Protein AF-A0A363TK69-F1 (afdb_monomer_lite)

pLDDT: mean 90.14, std 12.0, range [58.03, 98.31]

Sequence (81 aa):
MAAPRPRHAAPPSAPRLYLITPRIEDPAAFRESLAGALAAADVAALLLRLGAGDERTQINHIKALAPLAQAEGVAVLLDGA

Radius of gyration: 18.0 Å; chains: 1; bounding box: 30×20×64 Å

Structure (mmCIF, N/CA/C/O backbone):
data_AF-A0A363TK69-F1
#
_entry.id   AF-A0A363TK69-F1
#
loop_
_atom_site.group_PDB
_atom_site.id
_atom_site.type_symbol
_atom_site.label_atom_id
_atom_site.label_alt_id
_atom_site.label_comp_id
_atom_site.label_asym_id
_atom_site.label_entity_id
_atom_site.label_seq_id
_atom_site.pdbx_PDB_ins_code
_atom_site.Cartn_x
_atom_site.Cartn_y
_atom_site.Cartn_z
_atom_site.occupancy
_atom_site.B_iso_or_equiv
_atom_site.auth_seq_id
_atom_site.auth_comp_id
_atom_site.auth_asym_id
_atom_site.auth_atom_id
_atom_site.pdbx_PDB_model_num
ATOM 1 N N . MET A 1 1 ? -0.385 0.162 51.431 1.00 59.44 1 MET A N 1
ATOM 2 C CA . MET A 1 1 ? -0.246 0.570 50.017 1.00 59.44 1 MET A CA 1
ATOM 3 C C . MET A 1 1 ? -1.549 0.256 49.304 1.00 59.44 1 MET A C 1
ATOM 5 O O . MET A 1 1 ? -1.964 -0.892 49.338 1.00 59.44 1 MET A O 1
ATOM 9 N N . ALA A 1 2 ? -2.243 1.262 48.767 1.00 59.44 2 ALA A N 1
ATOM 10 C CA . ALA A 1 2 ? -3.511 1.059 48.066 1.00 59.44 2 ALA A CA 1
ATOM 11 C C . ALA A 1 2 ? -3.254 0.481 46.664 1.00 59.44 2 ALA A C 1
ATOM 13 O O . ALA A 1 2 ? -2.393 0.986 45.944 1.00 59.44 2 ALA A O 1
ATOM 14 N N . ALA A 1 3 ? -3.982 -0.574 46.289 1.00 66.62 3 ALA A N 1
ATOM 15 C CA . ALA A 1 3 ? -3.909 -1.155 44.952 1.00 66.62 3 ALA A CA 1
ATOM 16 C C . ALA A 1 3 ? -4.395 -0.139 43.896 1.00 66.62 3 ALA A C 1
ATOM 18 O O . ALA A 1 3 ? -5.352 0.599 44.163 1.00 66.62 3 ALA A O 1
ATOM 19 N N . PRO A 1 4 ? -3.768 -0.074 42.706 1.00 70.94 4 PRO A N 1
ATOM 20 C CA . PRO A 1 4 ? -4.231 0.816 41.652 1.00 70.94 4 PRO A CA 1
ATOM 21 C C . PRO A 1 4 ? -5.651 0.415 41.236 1.00 70.94 4 PRO A C 1
ATOM 23 O O . PRO A 1 4 ? -5.930 -0.759 40.990 1.00 70.94 4 PRO A O 1
ATOM 26 N N . ARG A 1 5 ? -6.558 1.398 41.164 1.00 64.75 5 ARG A N 1
ATOM 27 C CA . ARG A 1 5 ? -7.905 1.194 40.611 1.00 64.75 5 ARG A CA 1
ATOM 28 C C . ARG A 1 5 ? -7.777 0.652 39.182 1.00 64.75 5 ARG A C 1
ATOM 30 O O . ARG A 1 5 ? -6.944 1.169 38.431 1.00 64.75 5 ARG A O 1
ATOM 37 N N . PRO A 1 6 ? -8.593 -0.336 38.776 1.00 66.69 6 PRO A N 1
ATOM 38 C CA . PRO A 1 6 ? -8.588 -0.801 37.399 1.00 66.69 6 PRO A CA 1
ATOM 39 C C . PRO A 1 6 ? -8.936 0.385 36.494 1.00 66.69 6 PRO A C 1
ATOM 41 O O . PRO A 1 6 ? -10.003 0.987 36.625 1.00 66.69 6 PRO A O 1
ATOM 44 N N . ARG A 1 7 ? -8.016 0.754 35.594 1.00 68.31 7 ARG A N 1
ATOM 45 C CA . ARG A 1 7 ? -8.364 1.612 34.460 1.00 68.31 7 ARG A CA 1
ATOM 46 C C . ARG A 1 7 ? -9.402 0.831 33.670 1.00 68.31 7 ARG A C 1
ATOM 48 O O . ARG A 1 7 ? -9.105 -0.271 33.220 1.00 68.31 7 ARG A O 1
ATOM 55 N N . HIS A 1 8 ? -10.607 1.374 33.547 1.00 63.47 8 HIS A N 1
ATOM 56 C CA . HIS A 1 8 ? -11.584 0.855 32.604 1.00 63.47 8 HIS A CA 1
ATOM 57 C C . HIS A 1 8 ? -10.960 1.047 31.218 1.00 63.47 8 HIS A C 1
ATOM 59 O O . HIS A 1 8 ? -10.913 2.165 30.706 1.00 63.47 8 HIS A O 1
ATOM 65 N N . ALA A 1 9 ? -10.331 -0.004 30.688 1.00 66.38 9 ALA A N 1
ATOM 66 C CA . ALA A 1 9 ? -9.797 0.025 29.341 1.00 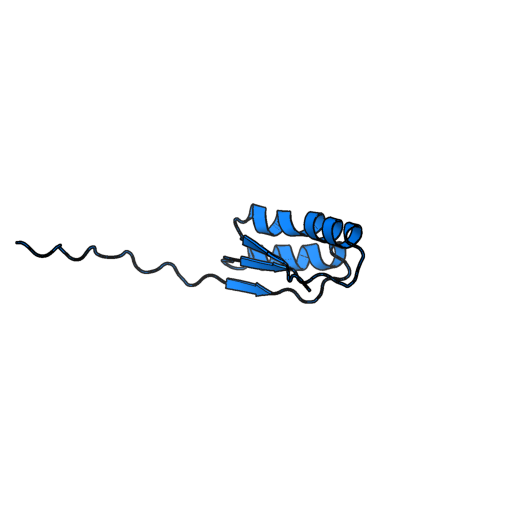66.38 9 ALA A CA 1
ATOM 67 C C . ALA A 1 9 ? -10.993 0.255 28.420 1.00 66.38 9 ALA A C 1
ATOM 69 O O . ALA A 1 9 ? -11.998 -0.449 28.533 1.00 66.38 9 ALA A O 1
ATOM 70 N N . ALA A 1 10 ? -10.908 1.271 27.561 1.00 65.00 10 ALA A N 1
ATOM 71 C CA . ALA A 1 10 ? -11.865 1.419 26.477 1.00 65.00 10 ALA A CA 1
ATOM 72 C C . ALA A 1 10 ? -11.983 0.066 25.749 1.00 65.00 10 ALA A C 1
ATOM 74 O O . ALA A 1 10 ? -10.979 -0.658 25.678 1.00 65.00 10 ALA A O 1
ATOM 75 N N . PRO A 1 11 ? -13.177 -0.305 25.253 1.00 65.62 11 PRO A N 1
ATOM 76 C CA . PRO A 1 11 ? -13.321 -1.529 24.478 1.00 65.62 11 PRO A CA 1
ATOM 77 C C . PRO A 1 11 ? -12.230 -1.557 23.398 1.00 65.62 11 PRO A C 1
ATOM 79 O O . PRO A 1 11 ? -11.971 -0.512 22.789 1.00 65.62 11 PRO A O 1
ATOM 82 N N . PRO A 1 12 ? -11.530 -2.692 23.208 1.00 67.88 12 PRO A N 1
ATOM 83 C CA . PRO A 1 12 ? -10.471 -2.769 22.213 1.00 67.88 12 PRO A CA 1
ATOM 84 C C . PRO A 1 12 ? -11.052 -2.350 20.863 1.00 67.88 12 PRO A C 1
ATOM 86 O O . PRO A 1 12 ? -12.177 -2.729 20.530 1.00 67.88 12 PRO A O 1
ATOM 89 N N . SER A 1 13 ? -10.314 -1.531 20.110 1.00 74.38 13 SER A N 1
ATOM 90 C CA . SER A 1 13 ? -10.728 -1.147 18.761 1.00 74.38 13 SER A CA 1
ATOM 91 C C . SER A 1 13 ? -11.038 -2.404 17.950 1.00 74.38 13 SER A C 1
ATOM 93 O O . SER A 1 13 ? -10.366 -3.425 18.124 1.00 74.38 13 SER A O 1
ATOM 95 N N . ALA A 1 14 ? -12.041 -2.333 17.072 1.00 84.81 14 ALA A N 1
ATOM 96 C CA . ALA A 1 14 ? -12.373 -3.442 16.186 1.00 84.81 14 ALA A CA 1
ATOM 97 C C . ALA A 1 14 ? -11.114 -3.936 15.437 1.00 84.81 14 ALA A C 1
ATOM 99 O O . ALA A 1 14 ? -10.220 -3.133 15.144 1.00 84.81 14 ALA A O 1
ATOM 100 N N . PRO A 1 15 ? -11.000 -5.248 15.163 1.00 89.56 15 PRO A N 1
ATOM 101 C CA . PRO A 1 15 ? -9.858 -5.776 14.431 1.00 89.56 15 PRO A CA 1
ATOM 102 C C . PRO A 1 15 ? -9.786 -5.145 13.036 1.00 89.56 15 PRO A C 1
ATOM 104 O O . PRO A 1 15 ? -10.790 -5.067 12.330 1.00 89.56 15 PRO A O 1
ATOM 107 N N . ARG A 1 16 ? -8.581 -4.721 12.650 1.00 94.69 16 ARG A N 1
ATOM 108 C CA . ARG A 1 16 ? -8.275 -4.114 11.348 1.00 9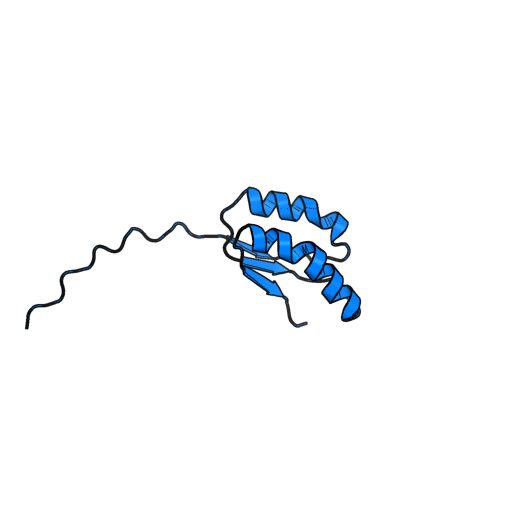4.69 16 ARG A CA 1
ATOM 109 C C . ARG A 1 16 ? -7.651 -5.149 10.419 1.00 94.69 16 ARG A C 1
ATOM 111 O O . ARG A 1 16 ? -6.997 -6.086 10.882 1.00 94.69 16 ARG A O 1
ATOM 118 N N . LEU A 1 17 ? -7.820 -4.975 9.114 1.00 96.75 17 LEU A N 1
ATOM 119 C CA . LEU A 1 17 ? -7.336 -5.927 8.120 1.00 96.75 17 LEU A CA 1
ATOM 120 C C . LEU A 1 17 ? -5.846 -5.745 7.810 1.00 96.75 17 LEU A C 1
ATOM 122 O O . LEU A 1 17 ? -5.323 -4.630 7.773 1.00 96.75 17 LEU A O 1
ATOM 126 N N . TYR A 1 18 ? -5.186 -6.864 7.522 1.00 97.69 18 TYR A N 1
ATOM 127 C CA . TYR A 1 18 ? -3.880 -6.909 6.877 1.00 97.69 18 TYR A CA 1
ATOM 128 C C . TYR A 1 18 ? -4.048 -7.541 5.498 1.00 97.69 18 TYR A C 1
ATOM 130 O O . TYR A 1 18 ? -4.456 -8.699 5.391 1.00 97.69 18 TYR A O 1
ATOM 138 N N . LEU A 1 19 ? -3.776 -6.769 4.448 1.00 97.56 19 LEU A N 1
ATOM 139 C CA . LEU A 1 19 ? -3.953 -7.209 3.069 1.00 97.56 19 LEU A CA 1
ATOM 140 C C . LEU A 1 19 ? -2.626 -7.671 2.470 1.00 97.56 19 LEU A C 1
ATOM 142 O O . LEU A 1 19 ? -1.581 -7.064 2.694 1.00 97.56 19 LEU A O 1
ATOM 146 N N . ILE A 1 20 ? -2.682 -8.726 1.662 1.00 97.50 20 ILE A N 1
ATOM 147 C CA . ILE A 1 20 ? -1.537 -9.253 0.918 1.00 97.50 20 ILE A CA 1
ATOM 148 C C . ILE A 1 20 ? -1.919 -9.262 -0.557 1.00 97.50 20 ILE A C 1
ATOM 150 O O . ILE A 1 20 ? -2.923 -9.874 -0.929 1.00 97.50 20 ILE A O 1
ATOM 154 N N . THR A 1 21 ? -1.139 -8.590 -1.401 1.00 96.06 21 THR A N 1
ATOM 155 C CA . THR A 1 21 ? -1.433 -8.555 -2.837 1.00 96.06 21 THR A CA 1
ATOM 156 C C . THR A 1 21 ? -1.049 -9.874 -3.519 1.00 96.06 21 THR A C 1
ATOM 158 O O . THR A 1 21 ? -0.148 -10.588 -3.059 1.00 96.06 21 THR A O 1
ATOM 161 N N . PRO A 1 22 ? -1.667 -10.215 -4.664 1.00 94.88 22 PRO A N 1
ATOM 162 C CA . PRO A 1 22 ? -1.006 -11.100 -5.621 1.00 94.88 22 PRO A CA 1
ATOM 163 C C . PRO A 1 22 ? 0.340 -10.496 -6.058 1.00 94.88 22 PRO A C 1
ATOM 165 O O . PRO A 1 22 ? 0.648 -9.343 -5.745 1.00 94.88 22 PRO A O 1
ATOM 168 N N . ARG A 1 23 ? 1.154 -11.271 -6.784 1.00 94.94 23 ARG A N 1
ATOM 169 C CA . ARG A 1 23 ? 2.382 -10.735 -7.378 1.00 94.94 23 ARG A CA 1
ATOM 170 C C . ARG A 1 23 ? 2.01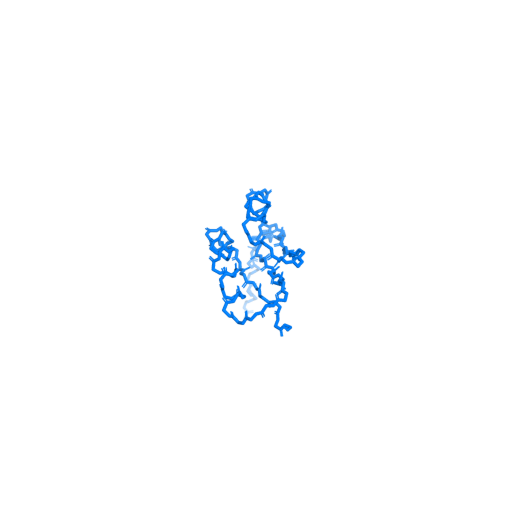1 -9.735 -8.480 1.00 94.94 23 ARG A C 1
ATOM 172 O O . ARG A 1 23 ? 1.275 -10.088 -9.398 1.00 94.94 23 ARG A O 1
ATOM 179 N N . ILE A 1 24 ? 2.457 -8.490 -8.342 1.00 94.75 24 ILE A N 1
ATOM 180 C CA . ILE A 1 24 ? 2.057 -7.375 -9.206 1.00 94.75 24 ILE A CA 1
ATOM 181 C C . ILE A 1 24 ? 3.089 -7.183 -10.315 1.00 94.75 24 ILE A C 1
ATOM 183 O O . ILE A 1 24 ? 4.174 -6.654 -10.069 1.00 94.75 24 ILE A O 1
ATOM 187 N N . GLU A 1 25 ? 2.717 -7.572 -11.531 1.00 93.75 25 GLU A N 1
ATOM 188 C CA . GLU A 1 25 ? 3.518 -7.338 -12.741 1.00 93.75 25 GLU A CA 1
ATOM 189 C C . GLU A 1 25 ? 3.236 -5.957 -13.355 1.00 93.75 25 GLU A C 1
ATOM 191 O O . GLU A 1 25 ? 4.159 -5.275 -13.787 1.00 93.75 25 GLU A O 1
ATOM 196 N N . ASP A 1 26 ? 1.973 -5.513 -13.338 1.00 94.69 26 ASP A N 1
ATOM 197 C CA . ASP A 1 26 ? 1.551 -4.205 -13.849 1.00 94.69 26 ASP A CA 1
ATOM 198 C C . ASP A 1 26 ? 0.845 -3.389 -12.745 1.00 94.69 26 ASP A C 1
ATOM 200 O O . ASP A 1 26 ? -0.301 -3.688 -12.378 1.00 94.69 26 ASP A O 1
ATOM 204 N N . PRO A 1 27 ? 1.496 -2.347 -12.195 1.00 95.50 27 PRO A N 1
ATOM 205 C CA . PRO A 1 27 ? 0.901 -1.510 -11.161 1.00 95.50 27 PRO A CA 1
ATOM 206 C C . PRO A 1 27 ? -0.265 -0.655 -11.675 1.00 95.50 27 PRO A C 1
ATOM 208 O O . PRO A 1 27 ? -1.154 -0.333 -10.888 1.00 95.50 27 PRO A O 1
ATOM 211 N N . ALA A 1 28 ? -0.297 -0.289 -12.961 1.00 95.81 28 ALA A N 1
ATOM 212 C CA . ALA A 1 28 ? -1.389 0.506 -13.519 1.00 95.81 28 ALA A CA 1
ATOM 213 C C . ALA A 1 28 ? -2.675 -0.324 -13.593 1.00 95.81 28 ALA A C 1
ATOM 215 O O . ALA A 1 28 ? -3.732 0.145 -13.168 1.00 95.81 28 ALA A O 1
ATOM 216 N N . ALA A 1 29 ? -2.566 -1.581 -14.030 1.00 96.12 29 ALA A N 1
ATOM 217 C CA . ALA A 1 29 ? -3.693 -2.510 -14.064 1.00 96.12 29 ALA A CA 1
ATOM 218 C C . ALA A 1 29 ? -4.245 -2.833 -12.662 1.00 96.12 29 ALA A C 1
ATOM 220 O O . ALA A 1 29 ? -5.450 -3.023 -12.497 1.00 96.12 29 ALA A O 1
ATOM 221 N N . PHE A 1 30 ? -3.387 -2.879 -11.636 1.00 96.81 30 PHE A N 1
ATOM 222 C CA . PHE A 1 30 ? -3.802 -3.223 -10.269 1.00 96.81 30 PHE A CA 1
ATOM 223 C C . PHE A 1 30 ? -4.337 -2.032 -9.453 1.00 96.81 30 PHE A C 1
ATOM 225 O O . PHE A 1 30 ? -5.003 -2.223 -8.431 1.00 96.81 30 PHE A O 1
ATOM 232 N N . ARG A 1 31 ? -4.067 -0.800 -9.899 1.00 96.31 31 ARG A N 1
ATOM 233 C CA . ARG A 1 31 ? -4.301 0.437 -9.142 1.00 96.31 31 ARG A CA 1
ATOM 234 C C . ARG A 1 31 ? -5.734 0.584 -8.625 1.00 96.31 31 ARG A C 1
ATOM 236 O O . ARG A 1 31 ? -5.931 0.803 -7.432 1.00 96.31 31 ARG A O 1
ATOM 243 N N . GLU A 1 32 ? -6.716 0.452 -9.512 1.00 96.94 32 GLU A N 1
ATOM 244 C CA . GLU A 1 32 ? -8.134 0.661 -9.182 1.00 96.94 32 GLU A CA 1
ATOM 245 C C . GLU A 1 32 ? -8.662 -0.405 -8.215 1.00 96.94 32 GLU A C 1
ATOM 247 O O . GLU A 1 32 ? -9.399 -0.102 -7.279 1.00 96.94 32 GLU A O 1
ATOM 252 N N . SER A 1 33 ? -8.224 -1.657 -8.386 1.00 96.62 33 SER A N 1
ATOM 253 C CA . SER A 1 33 ? -8.600 -2.749 -7.479 1.00 96.62 33 SER A CA 1
ATOM 254 C C . SER A 1 33 ? -8.056 -2.516 -6.071 1.00 96.62 33 SER A C 1
ATOM 256 O O . SER A 1 33 ? -8.766 -2.730 -5.088 1.00 96.62 33 SER A O 1
ATOM 258 N N . LEU A 1 34 ? -6.811 -2.038 -5.966 1.00 97.06 34 LEU A N 1
ATOM 259 C CA . LEU A 1 34 ? -6.218 -1.693 -4.679 1.00 97.06 34 LEU A CA 1
ATOM 260 C C . LEU A 1 34 ? -6.955 -0.524 -4.016 1.00 97.06 34 LEU A C 1
ATOM 262 O O . LEU A 1 34 ? -7.283 -0.613 -2.835 1.00 97.06 34 LEU A O 1
ATOM 266 N N . ALA A 1 35 ? -7.247 0.542 -4.764 1.00 97.00 35 ALA A N 1
ATOM 267 C CA . ALA A 1 35 ? -7.979 1.695 -4.243 1.00 97.00 35 ALA A CA 1
ATOM 268 C C . ALA A 1 35 ? -9.372 1.298 -3.721 1.00 97.00 35 ALA A C 1
ATOM 270 O O . ALA A 1 35 ? -9.740 1.670 -2.608 1.00 97.00 35 ALA A O 1
ATOM 271 N N . GLY A 1 36 ? -10.109 0.473 -4.473 1.00 97.25 36 GLY A N 1
ATOM 272 C CA . GLY A 1 36 ? -11.409 -0.041 -4.041 1.00 97.25 36 GLY A CA 1
ATOM 273 C C . GLY A 1 36 ? -11.328 -0.872 -2.757 1.00 97.25 36 GLY A C 1
ATOM 274 O O . GLY A 1 36 ? -12.156 -0.702 -1.866 1.00 97.25 36 GLY A O 1
ATOM 275 N N . ALA A 1 37 ? -10.312 -1.730 -2.623 1.00 96.06 37 ALA A N 1
ATOM 276 C CA . ALA A 1 37 ? -10.114 -2.531 -1.415 1.00 96.06 37 ALA A CA 1
ATOM 277 C C . ALA A 1 37 ? -9.778 -1.675 -0.183 1.00 96.06 37 ALA A C 1
ATOM 279 O O . ALA A 1 37 ? -10.313 -1.927 0.896 1.00 96.06 37 ALA A O 1
ATOM 280 N N . LEU A 1 38 ? -8.921 -0.662 -0.346 1.00 97.06 38 LEU A N 1
ATOM 281 C CA . LEU A 1 38 ? -8.546 0.262 0.730 1.00 97.06 38 LEU A CA 1
ATOM 282 C C . LEU A 1 38 ? -9.736 1.119 1.186 1.00 97.06 38 LEU A C 1
ATOM 284 O O . LEU A 1 38 ? -9.901 1.332 2.380 1.00 97.06 38 LEU A O 1
ATOM 288 N N . ALA A 1 39 ? -10.597 1.547 0.260 1.00 96.00 39 ALA A N 1
ATOM 289 C CA . ALA A 1 39 ? -11.793 2.326 0.585 1.00 96.00 39 ALA A CA 1
ATOM 290 C C . ALA A 1 39 ? -12.914 1.491 1.236 1.00 96.00 39 ALA A C 1
ATOM 292 O O . ALA A 1 39 ? -13.773 2.035 1.929 1.00 96.00 39 ALA A O 1
ATOM 293 N N . ALA A 1 40 ? -12.942 0.177 0.997 1.00 95.75 40 ALA A N 1
ATOM 294 C CA . ALA A 1 40 ? -14.035 -0.693 1.430 1.00 95.75 40 ALA A CA 1
ATOM 295 C C . ALA A 1 40 ? -13.886 -1.238 2.861 1.00 95.75 40 ALA A C 1
ATOM 297 O O . ALA A 1 40 ? -14.853 -1.780 3.402 1.00 95.75 40 ALA A O 1
ATOM 298 N N . ALA A 1 41 ? -12.700 -1.153 3.469 1.00 93.12 41 ALA A N 1
ATOM 299 C CA . ALA A 1 41 ? -12.437 -1.776 4.760 1.00 93.12 41 ALA A CA 1
ATOM 300 C C . ALA A 1 41 ? -11.443 -0.986 5.614 1.00 93.12 41 ALA A C 1
ATOM 302 O O . ALA A 1 41 ? -10.609 -0.244 5.111 1.00 93.12 41 ALA A O 1
ATOM 303 N N . ASP A 1 42 ? -11.489 -1.208 6.928 1.00 95.50 42 ASP A N 1
ATOM 304 C CA . ASP A 1 42 ? -10.494 -0.657 7.842 1.00 95.50 42 ASP A CA 1
ATOM 305 C C . ASP A 1 42 ? -9.200 -1.484 7.784 1.00 95.50 42 ASP A C 1
ATOM 307 O O . ASP A 1 42 ? -9.105 -2.576 8.356 1.00 95.50 42 ASP A O 1
ATOM 311 N N . VAL A 1 43 ? -8.206 -0.979 7.051 1.00 97.50 43 VAL A N 1
ATOM 312 C CA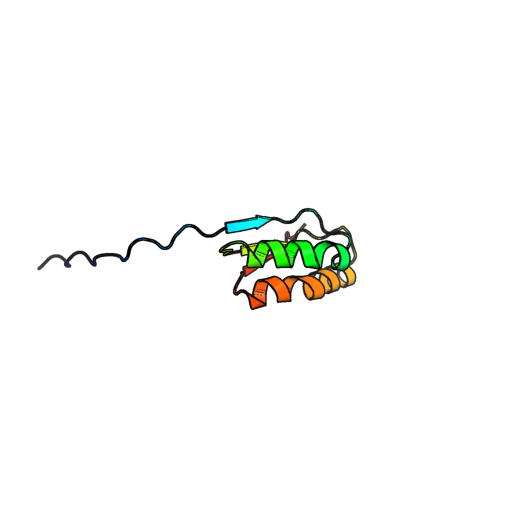 . VAL A 1 43 ? -6.932 -1.659 6.791 1.00 97.50 43 VAL A CA 1
ATOM 313 C C . VAL A 1 43 ? -5.828 -1.056 7.656 1.00 97.50 43 VAL A C 1
ATOM 315 O O . VAL A 1 43 ? -5.580 0.144 7.632 1.00 97.50 43 VAL A O 1
ATOM 318 N N . ALA A 1 44 ? -5.115 -1.887 8.413 1.00 97.44 44 ALA A N 1
ATOM 319 C CA . ALA A 1 44 ? -3.942 -1.452 9.171 1.00 97.44 44 ALA A CA 1
ATOM 320 C C . ALA A 1 44 ? -2.651 -1.528 8.349 1.00 97.44 44 ALA A C 1
ATOM 322 O O . ALA A 1 44 ? -1.771 -0.678 8.500 1.00 97.44 44 ALA A O 1
ATOM 323 N N . ALA A 1 45 ? -2.525 -2.548 7.497 1.00 98.25 45 ALA A N 1
ATOM 324 C CA . ALA A 1 45 ? -1.311 -2.799 6.734 1.00 98.25 45 ALA A CA 1
ATOM 325 C C . ALA A 1 45 ? -1.588 -3.456 5.373 1.00 98.25 45 ALA A C 1
ATOM 327 O O . ALA A 1 45 ? -2.574 -4.177 5.195 1.00 98.25 45 ALA A O 1
ATOM 328 N N . LEU A 1 46 ? -0.667 -3.245 4.437 1.00 98.31 46 LEU A N 1
ATOM 329 C CA . LEU A 1 46 ? -0.652 -3.810 3.094 1.00 98.31 46 LEU A CA 1
ATOM 330 C C . LEU A 1 46 ? 0.746 -4.347 2.780 1.00 98.31 46 LEU A C 1
ATOM 332 O O . LEU A 1 46 ? 1.715 -3.591 2.802 1.00 98.31 46 LEU A O 1
ATOM 336 N N . LEU A 1 47 ? 0.845 -5.626 2.429 1.00 98.19 47 LEU A N 1
ATOM 337 C CA . LEU A 1 47 ? 2.048 -6.212 1.844 1.00 98.19 47 LEU A CA 1
ATOM 338 C C . LEU A 1 47 ? 1.956 -6.176 0.321 1.00 98.19 47 LEU A C 1
ATOM 340 O O . LEU A 1 47 ? 1.155 -6.908 -0.270 1.00 98.19 47 LEU A O 1
ATOM 344 N N . LEU A 1 48 ? 2.799 -5.350 -0.299 1.00 96.94 48 LEU A N 1
ATOM 345 C CA . LEU A 1 48 ? 2.992 -5.342 -1.744 1.00 96.94 48 LEU A CA 1
ATOM 346 C C . LEU A 1 48 ? 3.995 -6.429 -2.125 1.00 96.94 48 LEU A C 1
ATOM 348 O O . LEU A 1 48 ? 5.143 -6.419 -1.682 1.00 96.94 48 LEU A O 1
ATOM 352 N N . ARG A 1 49 ? 3.550 -7.346 -2.980 1.00 95.88 49 ARG A N 1
ATOM 353 C CA . ARG A 1 49 ? 4.381 -8.404 -3.561 1.00 95.88 49 ARG A CA 1
ATOM 354 C C . ARG A 1 49 ? 4.646 -8.054 -5.015 1.00 95.88 49 ARG A C 1
ATOM 356 O O . ARG A 1 49 ? 3.725 -8.076 -5.830 1.00 95.88 49 ARG A O 1
ATOM 363 N N . LEU A 1 50 ? 5.879 -7.689 -5.341 1.00 94.56 50 LEU A N 1
ATOM 364 C CA . LEU A 1 50 ? 6.231 -7.176 -6.669 1.00 94.56 50 LEU A CA 1
ATOM 365 C C . LEU A 1 50 ? 6.592 -8.309 -7.629 1.00 94.56 50 LEU A C 1
ATOM 367 O O . LEU A 1 50 ? 7.132 -9.330 -7.213 1.00 94.56 50 LEU A O 1
ATOM 371 N N . GLY A 1 51 ? 6.300 -8.134 -8.914 1.00 92.12 51 GLY A N 1
ATOM 372 C CA . GLY A 1 51 ? 6.826 -8.971 -9.991 1.00 92.12 51 GLY A CA 1
ATOM 373 C C . GLY A 1 51 ? 8.353 -9.036 -10.010 1.00 92.12 51 GLY A C 1
ATOM 374 O O . GLY A 1 51 ? 9.042 -8.268 -9.332 1.00 92.12 51 GLY A O 1
ATOM 375 N N . ALA A 1 52 ? 8.894 -9.972 -10.788 1.00 89.81 52 ALA A N 1
ATOM 376 C CA . ALA A 1 52 ? 10.332 -9.998 -11.033 1.00 89.81 52 ALA A CA 1
ATOM 377 C C . ALA A 1 52 ? 10.742 -8.749 -11.834 1.00 89.81 52 ALA A C 1
ATOM 379 O O . ALA A 1 52 ? 10.045 -8.332 -12.754 1.00 89.81 52 ALA A O 1
ATOM 380 N N . GLY A 1 53 ? 11.883 -8.150 -11.507 1.00 90.12 53 GLY A N 1
ATOM 381 C CA . GLY A 1 53 ? 12.355 -6.953 -12.196 1.00 90.12 53 GLY A CA 1
ATOM 382 C C . GLY A 1 53 ? 13.649 -6.430 -11.599 1.00 90.12 53 GLY A C 1
ATOM 383 O O . GLY A 1 53 ? 14.044 -6.841 -10.509 1.00 90.12 53 GLY A O 1
ATOM 384 N N . ASP A 1 54 ? 14.310 -5.527 -12.322 1.00 93.88 54 ASP A N 1
ATOM 385 C CA . ASP A 1 54 ? 15.444 -4.796 -11.763 1.00 93.88 54 ASP A CA 1
ATOM 386 C C . ASP A 1 54 ? 14.985 -3.848 -10.638 1.00 93.88 54 ASP A C 1
ATOM 388 O O . ASP A 1 54 ? 13.804 -3.509 -10.507 1.00 93.88 54 ASP A O 1
ATOM 392 N N . GLU A 1 55 ? 15.936 -3.402 -9.819 1.00 93.81 55 GLU A N 1
ATOM 393 C CA . GLU A 1 55 ? 15.672 -2.511 -8.685 1.00 93.81 55 GLU A CA 1
ATOM 394 C C . GLU A 1 55 ? 14.907 -1.249 -9.116 1.00 93.81 55 GLU A C 1
ATOM 396 O O . GLU A 1 55 ? 13.968 -0.811 -8.451 1.00 93.81 55 GLU A O 1
ATOM 401 N N . ARG A 1 56 ? 15.246 -0.687 -10.283 1.00 95.94 56 ARG A N 1
ATOM 402 C CA . ARG A 1 56 ? 14.576 0.500 -10.824 1.00 95.94 56 ARG A CA 1
ATOM 403 C C . ARG A 1 56 ? 13.098 0.235 -11.119 1.00 95.94 56 ARG A C 1
ATOM 405 O O . ARG A 1 56 ? 12.256 1.080 -10.810 1.00 95.94 56 ARG A O 1
ATOM 412 N N . THR A 1 57 ? 12.782 -0.911 -11.708 1.00 94.50 57 THR A N 1
ATOM 413 C CA . THR A 1 57 ? 11.415 -1.340 -12.025 1.00 94.50 57 THR A CA 1
ATOM 414 C C . THR A 1 57 ? 10.618 -1.546 -10.743 1.00 94.50 57 THR A C 1
ATOM 416 O O . THR A 1 57 ? 9.528 -0.987 -10.605 1.00 94.50 57 THR A O 1
ATOM 419 N N . GLN A 1 58 ? 11.197 -2.235 -9.757 1.00 94.56 58 GLN A N 1
ATOM 420 C CA . GLN A 1 58 ? 10.575 -2.429 -8.446 1.00 94.56 58 GLN A CA 1
ATOM 421 C C . GLN A 1 58 ? 10.301 -1.095 -7.736 1.00 94.56 58 GLN A C 1
ATOM 423 O O . GLN A 1 58 ? 9.175 -0.856 -7.295 1.00 94.56 58 GLN A O 1
ATOM 428 N N . 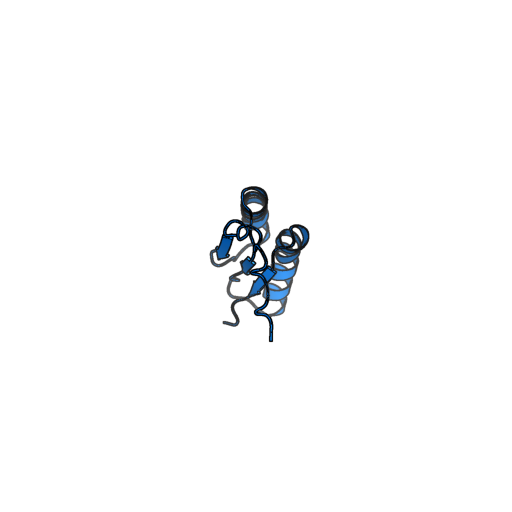ILE A 1 59 ? 11.275 -0.178 -7.696 1.00 95.81 59 ILE A N 1
ATOM 429 C CA . ILE A 1 59 ? 11.101 1.169 -7.127 1.00 95.81 59 ILE A CA 1
ATOM 430 C C . ILE A 1 59 ? 9.956 1.915 -7.821 1.00 95.81 59 ILE A C 1
ATOM 432 O O . ILE A 1 59 ? 9.151 2.565 -7.151 1.00 95.81 59 ILE A O 1
ATOM 436 N N . ASN A 1 60 ? 9.856 1.829 -9.149 1.00 96.19 60 ASN A N 1
ATOM 437 C CA . ASN A 1 60 ? 8.780 2.483 -9.893 1.00 96.19 60 ASN A CA 1
ATOM 438 C C . ASN A 1 60 ? 7.406 1.890 -9.553 1.00 96.19 60 ASN A C 1
ATOM 440 O O . ASN A 1 60 ? 6.453 2.647 -9.360 1.00 96.19 60 ASN A O 1
ATOM 444 N N . HIS A 1 61 ? 7.304 0.566 -9.409 1.00 95.88 61 HIS A N 1
ATOM 445 C CA . HIS A 1 61 ? 6.061 -0.091 -8.995 1.00 95.88 61 HIS A CA 1
ATOM 446 C C . HIS A 1 61 ? 5.652 0.334 -7.577 1.00 95.88 61 HIS A C 1
ATOM 448 O O . HIS A 1 61 ? 4.491 0.678 -7.343 1.00 95.88 61 HIS A O 1
ATOM 454 N N . ILE A 1 62 ? 6.612 0.407 -6.647 1.00 96.50 62 ILE A N 1
ATOM 455 C CA . ILE A 1 62 ? 6.374 0.888 -5.277 1.00 96.50 62 ILE A CA 1
ATOM 456 C C . ILE A 1 62 ? 5.878 2.334 -5.300 1.00 96.50 62 ILE A C 1
ATOM 458 O O . ILE A 1 62 ? 4.861 2.640 -4.682 1.00 96.50 62 ILE A O 1
ATOM 462 N N . LYS A 1 63 ? 6.545 3.223 -6.046 1.00 97.19 63 LYS A N 1
ATOM 463 C CA . LYS A 1 63 ? 6.145 4.635 -6.168 1.00 97.19 63 LYS A CA 1
ATOM 464 C C . LYS A 1 63 ? 4.746 4.809 -6.752 1.00 97.19 63 LYS A C 1
ATOM 466 O O . LYS A 1 63 ? 4.062 5.763 -6.393 1.00 97.19 63 LYS A O 1
ATOM 471 N N . ALA A 1 64 ? 4.318 3.908 -7.632 1.00 96.94 64 ALA A N 1
ATOM 472 C CA . ALA A 1 64 ? 2.984 3.956 -8.215 1.00 96.94 64 ALA A CA 1
ATOM 473 C C . ALA A 1 64 ? 1.883 3.561 -7.212 1.00 96.94 64 ALA A C 1
ATOM 475 O O . ALA A 1 64 ? 0.793 4.135 -7.251 1.00 96.94 64 ALA A O 1
ATOM 476 N N . LEU A 1 65 ? 2.152 2.601 -6.319 1.00 97.56 65 LEU A N 1
ATOM 477 C CA . LEU A 1 65 ? 1.125 1.973 -5.477 1.00 97.56 65 LEU A CA 1
ATOM 478 C C . LEU A 1 65 ? 1.158 2.403 -4.009 1.00 97.56 65 LEU A C 1
ATOM 480 O O . LEU A 1 65 ? 0.101 2.630 -3.426 1.00 97.56 65 LEU A O 1
ATOM 484 N N . ALA A 1 66 ? 2.339 2.543 -3.405 1.00 97.69 66 ALA A N 1
ATOM 485 C CA . ALA A 1 66 ? 2.472 2.850 -1.981 1.00 97.69 66 ALA A CA 1
ATOM 486 C C . ALA A 1 66 ? 1.739 4.138 -1.548 1.00 97.69 66 ALA A C 1
ATOM 488 O O . ALA A 1 66 ? 1.094 4.098 -0.498 1.00 97.69 66 ALA A O 1
ATOM 489 N N . PRO A 1 67 ? 1.732 5.237 -2.337 1.00 98.06 67 PRO A N 1
ATOM 490 C CA . PRO A 1 67 ? 1.014 6.450 -1.950 1.00 98.06 67 PRO A CA 1
ATOM 491 C C . PRO A 1 67 ? -0.495 6.258 -1.763 1.00 98.06 67 PRO A C 1
ATOM 493 O O . PRO A 1 67 ? -1.081 6.969 -0.956 1.00 98.06 67 PRO A O 1
ATOM 496 N N . LEU A 1 68 ? -1.122 5.300 -2.462 1.00 96.94 68 LEU A N 1
ATOM 497 C CA . LEU A 1 68 ? -2.552 5.010 -2.291 1.00 96.94 68 LEU A CA 1
ATOM 498 C C . LEU A 1 68 ? -2.858 4.514 -0.877 1.00 96.94 68 LEU A C 1
ATOM 500 O O . LEU A 1 68 ? -3.772 5.003 -0.232 1.00 96.94 68 LEU A O 1
ATOM 504 N N . ALA A 1 69 ? -2.065 3.563 -0.388 1.00 97.44 69 ALA A N 1
ATOM 505 C CA . ALA A 1 69 ? -2.225 3.007 0.951 1.00 97.44 69 ALA A CA 1
ATOM 506 C C . ALA A 1 69 ? -1.798 4.013 2.032 1.00 97.44 69 ALA A C 1
ATOM 508 O O . ALA A 1 69 ? -2.490 4.198 3.029 1.00 97.44 69 ALA A O 1
ATOM 509 N N . GLN A 1 70 ? -0.683 4.713 1.816 1.00 97.50 70 GLN A N 1
ATOM 510 C CA . GLN A 1 70 ? -0.166 5.686 2.780 1.00 97.50 70 GLN A CA 1
ATOM 511 C C . GLN A 1 70 ? -1.103 6.886 2.973 1.00 97.50 70 GLN A C 1
ATOM 513 O O . GLN A 1 70 ? -1.196 7.392 4.090 1.00 97.50 70 GLN A O 1
ATOM 518 N N . ALA A 1 71 ? -1.815 7.317 1.924 1.00 96.50 71 ALA A N 1
ATOM 519 C CA . ALA A 1 71 ? -2.828 8.370 2.020 1.00 96.50 71 ALA A CA 1
ATOM 520 C C . ALA A 1 71 ? -3.981 7.994 2.970 1.00 96.50 71 ALA A C 1
ATOM 522 O O . ALA A 1 71 ? -4.491 8.860 3.673 1.00 96.50 71 ALA A O 1
ATOM 523 N N . GLU A 1 72 ? -4.313 6.703 3.058 1.00 95.50 72 GLU A N 1
ATOM 524 C CA . GLU A 1 72 ? -5.330 6.148 3.964 1.00 95.50 72 GLU A CA 1
ATOM 525 C C . GLU A 1 72 ? -4.757 5.773 5.350 1.00 95.50 72 GLU A C 1
ATOM 527 O O . GLU A 1 72 ? -5.408 5.113 6.159 1.00 95.50 72 GLU A O 1
ATOM 532 N N . GLY A 1 73 ? -3.506 6.153 5.648 1.00 96.06 73 GLY A N 1
ATOM 533 C CA . GLY A 1 73 ? -2.844 5.816 6.913 1.00 96.06 73 GLY A CA 1
ATOM 534 C C . GLY A 1 73 ? -2.486 4.331 7.059 1.00 96.06 73 GLY A C 1
ATOM 535 O O . GLY A 1 73 ? -2.241 3.860 8.173 1.00 96.06 73 GLY A O 1
ATOM 536 N N . VAL A 1 74 ? -2.451 3.586 5.951 1.00 98.19 74 VAL A N 1
ATOM 537 C CA . VAL A 1 74 ? -2.107 2.161 5.923 1.00 98.19 74 VAL A CA 1
ATOM 538 C C . VAL A 1 74 ? -0.591 1.983 5.862 1.00 98.19 74 VAL A C 1
ATOM 540 O O . VAL A 1 74 ? 0.092 2.580 5.025 1.00 98.19 74 VAL A O 1
ATOM 543 N N . ALA A 1 75 ? -0.049 1.117 6.722 1.00 98.19 75 ALA A N 1
ATOM 544 C CA . ALA A 1 75 ? 1.363 0.749 6.667 1.00 98.19 75 ALA A CA 1
ATOM 545 C C . ALA A 1 75 ? 1.658 -0.090 5.413 1.00 98.19 75 ALA A C 1
ATOM 547 O O . ALA A 1 75 ? 0.971 -1.075 5.148 1.00 98.19 75 ALA A O 1
ATOM 548 N N . VAL A 1 76 ? 2.702 0.261 4.660 1.00 98.19 76 VAL A N 1
ATOM 549 C CA . VAL A 1 76 ? 3.115 -0.483 3.459 1.00 98.19 76 VAL A CA 1
ATOM 550 C C . VAL A 1 76 ? 4.354 -1.313 3.765 1.00 98.19 76 VAL A C 1
ATOM 552 O O . VAL A 1 76 ? 5.362 -0.783 4.231 1.00 98.19 76 VAL A O 1
ATOM 555 N N . LEU A 1 77 ? 4.271 -2.610 3.486 1.00 98.00 77 LEU A N 1
ATOM 556 C CA . LEU A 1 77 ? 5.349 -3.580 3.617 1.00 98.00 77 LEU A CA 1
ATOM 557 C C . LEU A 1 77 ? 5.723 -4.116 2.232 1.00 98.00 77 LEU A C 1
ATOM 559 O O . LEU A 1 77 ? 4.884 -4.179 1.332 1.00 98.00 77 LEU A O 1
ATOM 563 N N . LEU A 1 78 ? 6.978 -4.532 2.087 1.00 95.44 78 LEU A N 1
ATOM 564 C CA . LEU A 1 78 ? 7.521 -5.180 0.893 1.00 95.44 78 LEU A 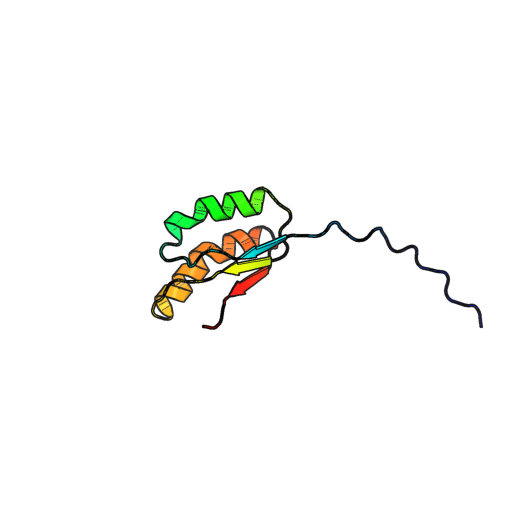CA 1
ATOM 565 C C . LEU A 1 78 ? 8.064 -6.556 1.290 1.00 95.44 78 LEU A C 1
ATOM 567 O O . LEU A 1 78 ? 8.629 -6.684 2.381 1.00 95.44 78 LEU A O 1
ATOM 571 N N . ASP A 1 79 ? 7.906 -7.573 0.438 1.00 87.06 79 ASP A N 1
ATOM 572 C CA . ASP A 1 79 ? 8.638 -8.830 0.619 1.00 87.06 79 ASP A CA 1
ATOM 573 C C . ASP A 1 79 ? 10.076 -8.670 0.095 1.00 87.06 79 ASP A C 1
ATOM 575 O O . ASP A 1 79 ? 10.306 -8.204 -1.013 1.00 87.06 79 ASP A O 1
ATOM 579 N N . GLY A 1 80 ? 11.071 -8.978 0.933 1.00 69.38 80 GLY A N 1
ATOM 580 C CA . GLY A 1 80 ? 12.497 -8.812 0.610 1.00 69.38 80 GLY A CA 1
ATOM 581 C C . GLY A 1 80 ? 13.087 -9.984 -0.176 1.00 69.38 80 GLY A C 1
ATOM 582 O O . GLY A 1 80 ? 14.187 -10.421 0.156 1.00 69.38 80 GLY A O 1
ATOM 583 N N . ALA A 1 81 ? 12.319 -10.547 -1.112 1.00 58.03 81 ALA A N 1
ATOM 584 C CA . ALA A 1 81 ? 12.714 -11.719 -1.894 1.00 58.03 81 ALA A CA 1
ATOM 585 C C . ALA A 1 81 ? 13.619 -11.356 -3.078 1.00 58.03 81 ALA A C 1
ATOM 587 O O . ALA A 1 81 ? 13.304 -10.368 -3.779 1.00 58.03 81 ALA A O 1
#

Foldseek 3Di:
DDDDDDDPPDDPPDDADEEEDDADADLVVCAVVLLVVLVPGRHAEYEHHYDDDPPVVVVVSCVSHVCSQVVSVHHYHYDPD

Secondary structure (DSSP, 8-state):
-PPPPPP-PPPPPPPPEEEEEEEES-HHHHHHHHHHHHHHS-EEEEEEEEPS--HHHHHHHHHHHHHHHHHTT-EEEE---